Protein AF-A0A838V7R1-F1 (afdb_monomer_lite)

Structure (mmCIF, N/CA/C/O backbone):
data_AF-A0A838V7R1-F1
#
_entry.id   AF-A0A838V7R1-F1
#
loop_
_atom_site.group_PDB
_atom_site.id
_atom_site.type_symbol
_atom_site.label_atom_id
_atom_site.label_alt_id
_atom_site.label_comp_id
_atom_site.label_asym_id
_atom_site.label_entity_id
_atom_site.label_seq_id
_atom_site.pdbx_PDB_ins_code
_atom_site.Cartn_x
_atom_site.Cartn_y
_atom_site.Cartn_z
_atom_site.occupancy
_atom_site.B_iso_or_equiv
_atom_site.auth_seq_id
_atom_site.auth_comp_id
_atom_site.auth_asym_id
_atom_site.auth_atom_id
_atom_site.pdbx_PDB_model_num
ATOM 1 N N . MET A 1 1 ? 43.071 50.401 -16.514 1.00 37.94 1 MET A N 1
ATOM 2 C CA . MET A 1 1 ? 42.461 49.631 -15.406 1.00 37.94 1 MET A CA 1
ATOM 3 C C . MET A 1 1 ? 41.933 48.321 -15.970 1.00 37.94 1 MET A C 1
ATOM 5 O O . MET A 1 1 ? 41.165 48.358 -16.919 1.00 37.94 1 MET A O 1
ATOM 9 N N . ARG A 1 2 ? 42.426 47.182 -15.471 1.00 43.09 2 ARG A N 1
ATOM 10 C CA . ARG A 1 2 ? 41.998 45.830 -15.865 1.00 43.09 2 ARG A CA 1
ATOM 11 C C . ARG A 1 2 ? 40.884 45.395 -14.910 1.00 43.09 2 ARG A C 1
ATOM 13 O O . ARG A 1 2 ? 41.151 45.305 -13.719 1.00 43.09 2 ARG A O 1
ATOM 20 N N . MET A 1 3 ? 39.681 45.120 -15.404 1.00 40.38 3 MET A N 1
ATOM 21 C CA . MET A 1 3 ? 38.689 44.349 -14.649 1.00 40.38 3 MET A CA 1
ATOM 22 C C . MET A 1 3 ? 38.612 42.957 -15.269 1.00 40.38 3 MET A C 1
ATOM 24 O O . MET A 1 3 ? 38.127 42.792 -16.385 1.00 40.38 3 MET A O 1
ATOM 28 N N . LEU A 1 4 ? 39.179 41.976 -14.564 1.00 47.16 4 LEU A N 1
ATOM 29 C CA . LEU A 1 4 ? 39.033 40.562 -14.885 1.00 47.16 4 LEU A CA 1
ATOM 30 C C . LEU A 1 4 ? 37.586 40.147 -14.593 1.00 47.16 4 LEU A C 1
ATOM 32 O O . LEU A 1 4 ? 37.133 40.235 -13.454 1.00 47.16 4 LEU A O 1
ATOM 36 N N . GLY A 1 5 ? 36.874 39.698 -15.626 1.00 43.41 5 GLY A N 1
ATOM 37 C CA . GLY A 1 5 ? 35.555 39.091 -15.497 1.00 43.41 5 GLY A CA 1
ATOM 38 C C . GLY A 1 5 ? 35.664 37.710 -14.857 1.00 43.41 5 GLY A C 1
ATOM 39 O O . GLY A 1 5 ? 36.212 36.786 -15.454 1.00 43.41 5 GLY A O 1
ATOM 40 N N . ALA A 1 6 ? 35.146 37.571 -13.639 1.00 50.00 6 ALA A N 1
ATOM 41 C CA . ALA A 1 6 ? 34.982 36.284 -12.981 1.00 50.00 6 ALA A CA 1
ATOM 42 C C . ALA A 1 6 ? 33.711 35.607 -13.518 1.00 50.00 6 ALA A C 1
ATOM 44 O O . ALA A 1 6 ? 32.603 35.884 -13.064 1.00 50.00 6 ALA A O 1
ATOM 45 N N . ALA A 1 7 ? 33.866 34.734 -14.513 1.00 52.31 7 ALA A N 1
ATOM 46 C CA . ALA A 1 7 ? 32.805 33.825 -14.928 1.00 52.31 7 ALA A CA 1
ATOM 47 C C . ALA A 1 7 ? 32.660 32.721 -13.865 1.00 52.31 7 ALA A C 1
ATOM 49 O O . ALA A 1 7 ? 33.449 31.778 -13.819 1.00 52.3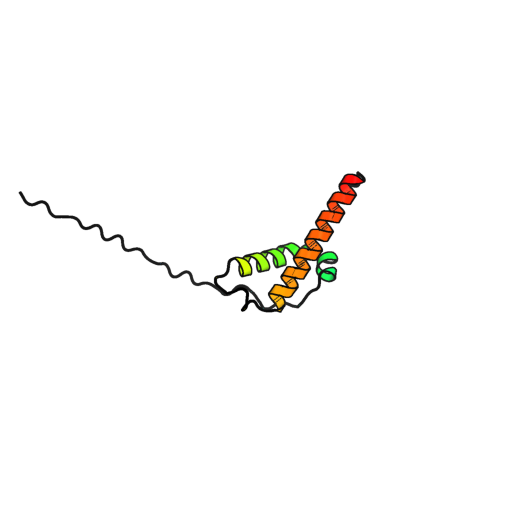1 7 ALA A O 1
ATOM 50 N N . LEU A 1 8 ? 31.671 32.860 -12.979 1.00 55.03 8 LEU A N 1
ATOM 51 C CA . LEU A 1 8 ? 31.267 31.814 -12.038 1.00 55.03 8 LEU A CA 1
ATOM 52 C C . LEU A 1 8 ? 30.585 30.682 -12.816 1.00 55.03 8 LEU A C 1
ATOM 54 O O . LEU A 1 8 ? 29.394 30.737 -13.116 1.00 55.03 8 LEU A O 1
ATOM 58 N N . ALA A 1 9 ? 31.356 29.654 -13.161 1.00 53.16 9 ALA A N 1
ATOM 59 C CA . ALA A 1 9 ? 30.827 28.406 -13.685 1.00 53.16 9 ALA A CA 1
ATOM 60 C C . ALA A 1 9 ? 30.095 27.655 -12.558 1.00 53.16 9 ALA A C 1
ATOM 62 O O . ALA A 1 9 ? 30.712 26.964 -11.748 1.00 53.16 9 ALA A O 1
ATOM 63 N N . PHE A 1 10 ? 28.769 27.796 -12.495 1.00 61.03 10 PHE A N 1
ATOM 64 C CA . PHE A 1 10 ? 27.912 26.921 -11.697 1.00 61.03 10 PHE A CA 1
ATOM 65 C C . PHE A 1 10 ? 27.883 25.534 -12.348 1.00 61.03 10 PHE A C 1
ATOM 67 O O . PHE A 1 10 ? 27.072 25.253 -13.231 1.00 61.03 10 PHE A O 1
ATOM 74 N N . ILE A 1 11 ? 28.798 24.663 -11.925 1.00 62.66 11 ILE A N 1
ATOM 75 C CA . ILE A 1 11 ? 28.776 23.243 -12.277 1.00 62.66 11 ILE A CA 1
ATOM 76 C C . ILE A 1 11 ? 27.566 22.629 -11.567 1.00 62.66 11 ILE A C 1
ATOM 78 O O . ILE A 1 11 ? 27.620 22.284 -10.388 1.00 62.66 11 ILE A O 1
ATOM 82 N N . SER A 1 12 ? 26.449 22.530 -12.286 1.00 61.41 12 SER A N 1
ATOM 83 C CA . SER A 1 12 ? 25.290 21.760 -11.843 1.00 61.41 12 SER A CA 1
ATOM 84 C C . SER A 1 12 ? 25.658 20.282 -11.910 1.00 61.41 12 SER A C 1
ATOM 86 O O . SER A 1 12 ? 25.573 19.650 -12.962 1.00 61.41 12 SER A O 1
ATOM 88 N N . LEU A 1 13 ? 26.117 19.739 -10.784 1.00 56.91 13 LEU A N 1
ATOM 89 C CA . LEU A 1 13 ? 26.220 18.302 -10.573 1.00 56.91 13 LEU A CA 1
ATOM 90 C C . LEU A 1 13 ? 24.801 17.727 -10.638 1.00 56.91 13 LEU A C 1
ATOM 92 O O . LEU A 1 13 ? 24.074 17.732 -9.647 1.00 56.91 13 LEU A O 1
ATOM 96 N N . PHE A 1 14 ? 24.397 17.234 -11.810 1.00 55.41 14 PHE A N 1
ATOM 97 C CA . PHE A 1 14 ? 23.317 16.259 -11.899 1.00 55.41 14 PHE A CA 1
ATOM 98 C C . PHE A 1 14 ? 23.819 14.997 -11.197 1.00 55.41 14 PHE A C 1
ATOM 100 O O . PHE A 1 14 ? 24.459 14.134 -11.796 1.00 55.41 14 PHE A O 1
ATOM 107 N N . THR A 1 15 ? 23.570 14.909 -9.894 1.00 57.41 15 THR A N 1
ATOM 108 C CA . THR A 1 15 ? 23.601 13.642 -9.180 1.00 57.41 15 THR A CA 1
ATOM 109 C C . THR A 1 15 ? 22.534 12.769 -9.827 1.00 57.41 15 THR A C 1
ATOM 111 O O . THR A 1 15 ? 21.336 12.936 -9.600 1.00 57.41 15 THR A O 1
ATOM 114 N N . GLY A 1 16 ? 22.969 11.885 -10.728 1.00 52.34 16 GLY A N 1
ATOM 115 C CA . GLY A 1 16 ? 22.122 10.856 -11.308 1.00 52.34 16 GLY A CA 1
ATOM 116 C C . GLY A 1 16 ? 21.478 10.089 -10.165 1.00 52.34 16 GLY A C 1
ATOM 117 O O . GLY A 1 16 ? 22.148 9.346 -9.453 1.00 52.34 16 GLY A O 1
ATOM 118 N N . SER A 1 17 ? 20.193 10.341 -9.931 1.00 61.09 17 SER A N 1
ATOM 119 C CA . SER A 1 17 ? 19.434 9.622 -8.923 1.00 61.09 17 SER A CA 1
ATOM 120 C C . SER A 1 17 ? 19.339 8.189 -9.422 1.00 61.09 17 SER A C 1
ATOM 122 O O . SER A 1 17 ? 18.652 7.930 -10.410 1.00 61.09 17 SER A O 1
ATOM 124 N N . SER A 1 18 ? 20.062 7.271 -8.789 1.00 53.97 18 SER A N 1
ATOM 125 C CA . SER A 1 18 ? 19.889 5.838 -8.984 1.00 53.97 18 SER A CA 1
ATOM 126 C C . SER A 1 18 ? 18.442 5.500 -8.630 1.00 53.97 18 SER A C 1
ATOM 128 O O . SER A 1 18 ? 18.109 5.328 -7.461 1.00 53.97 18 SER A O 1
ATOM 130 N N . THR A 1 19 ? 17.540 5.495 -9.612 1.00 60.22 19 THR A N 1
ATOM 131 C CA . THR A 1 19 ? 16.145 5.122 -9.386 1.00 60.22 19 THR A CA 1
ATOM 132 C C . THR A 1 19 ? 16.115 3.613 -9.222 1.00 60.22 19 THR A C 1
ATOM 134 O O . THR A 1 19 ? 16.064 2.881 -10.209 1.00 60.22 19 THR A O 1
ATOM 137 N N . SER A 1 20 ? 16.208 3.137 -7.980 1.00 70.38 20 SER A N 1
ATOM 138 C CA . SER A 1 20 ? 15.880 1.751 -7.669 1.00 70.38 20 SER A CA 1
ATOM 139 C C . SER A 1 20 ? 14.450 1.493 -8.134 1.00 70.38 20 SER A C 1
ATOM 141 O O . SER A 1 20 ? 13.542 2.261 -7.807 1.00 70.38 20 SER A O 1
ATOM 143 N N . THR A 1 21 ? 14.250 0.436 -8.917 1.00 81.69 21 THR A N 1
ATOM 144 C CA . THR A 1 21 ? 12.897 0.011 -9.285 1.00 81.69 21 THR A CA 1
ATOM 145 C C . THR A 1 21 ? 12.154 -0.373 -7.999 1.00 81.69 21 THR A C 1
ATOM 147 O O . THR A 1 21 ? 12.738 -1.093 -7.184 1.00 81.69 21 THR A O 1
ATOM 150 N N . PRO A 1 22 ? 10.924 0.122 -7.768 1.00 90.44 22 PRO A N 1
ATOM 151 C CA . PRO A 1 22 ? 10.155 -0.240 -6.580 1.00 90.44 22 PRO A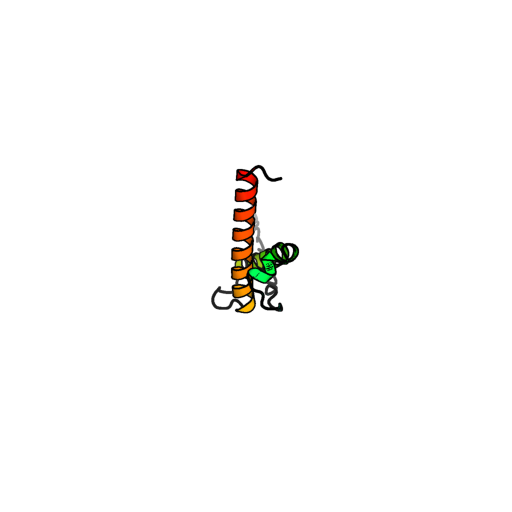 CA 1
ATOM 152 C C . PRO A 1 22 ? 9.904 -1.760 -6.491 1.00 90.44 22 PRO A C 1
ATOM 154 O O . PRO A 1 22 ? 9.961 -2.456 -7.508 1.00 90.44 22 PRO A O 1
ATOM 157 N N . PRO A 1 23 ? 9.631 -2.305 -5.293 1.00 92.75 23 PRO A N 1
ATOM 158 C CA . PRO A 1 23 ? 9.482 -3.745 -5.099 1.00 92.75 23 PRO A CA 1
ATOM 159 C C . PRO A 1 23 ? 8.256 -4.297 -5.841 1.00 92.75 23 PRO A C 1
ATOM 161 O O . PRO A 1 23 ? 7.158 -3.751 -5.739 1.00 92.75 23 PRO A O 1
ATOM 164 N N . ALA A 1 24 ? 8.447 -5.401 -6.567 1.00 94.12 24 ALA A N 1
ATOM 165 C CA . ALA A 1 24 ? 7.393 -6.131 -7.283 1.00 94.12 24 ALA A CA 1
ATOM 166 C C . ALA A 1 24 ? 7.246 -7.592 -6.833 1.00 94.12 24 ALA A C 1
ATOM 168 O O . ALA A 1 24 ? 6.233 -8.216 -7.134 1.00 94.12 24 ALA A O 1
ATOM 169 N N . ASP A 1 25 ? 8.256 -8.138 -6.153 1.00 95.94 25 ASP A N 1
ATOM 170 C CA . ASP A 1 25 ? 8.247 -9.518 -5.676 1.00 95.94 25 ASP A CA 1
ATOM 171 C C . ASP A 1 25 ? 7.387 -9.621 -4.413 1.00 95.94 25 ASP A C 1
ATOM 173 O O . ASP A 1 25 ? 7.793 -9.225 -3.319 1.00 95.94 25 ASP A O 1
ATOM 177 N N . MET A 1 26 ? 6.141 -10.045 -4.602 1.00 95.31 26 MET A N 1
ATOM 178 C CA . MET A 1 26 ? 5.141 -10.179 -3.551 1.00 95.31 26 MET A CA 1
ATOM 179 C C . MET A 1 26 ? 4.053 -11.165 -3.989 1.00 95.31 26 MET A C 1
ATOM 181 O O . MET A 1 26 ? 3.788 -11.300 -5.187 1.00 95.31 26 MET A O 1
ATOM 185 N N . PRO A 1 27 ? 3.372 -11.837 -3.048 1.00 97.19 27 PRO A N 1
ATOM 186 C CA . PRO A 1 27 ? 2.194 -12.622 -3.382 1.00 97.19 27 PRO A CA 1
ATOM 187 C C . PRO A 1 27 ? 1.046 -11.712 -3.834 1.00 97.19 27 PRO A C 1
ATOM 189 O O . PRO A 1 27 ? 0.880 -10.595 -3.342 1.00 97.19 27 PRO A O 1
ATOM 192 N N . LEU A 1 28 ? 0.207 -12.225 -4.732 1.00 97.75 28 LEU A N 1
ATOM 193 C CA . LEU A 1 28 ? -1.075 -11.605 -5.048 1.00 97.75 28 LEU A CA 1
ATOM 194 C C . LEU A 1 28 ? -2.053 -11.825 -3.883 1.00 97.75 28 LEU A C 1
ATOM 196 O O . LEU A 1 28 ? -2.235 -12.957 -3.427 1.00 97.75 28 LEU A O 1
ATOM 200 N N . ARG A 1 29 ? -2.684 -10.750 -3.416 1.00 98.25 29 ARG A N 1
ATOM 201 C CA . ARG A 1 29 ? -3.665 -10.716 -2.328 1.00 98.25 29 ARG A CA 1
ATOM 202 C C . ARG A 1 29 ? -4.924 -9.987 -2.792 1.00 98.25 29 ARG A C 1
ATOM 204 O O . ARG A 1 29 ? -4.861 -9.077 -3.614 1.00 98.25 29 ARG A O 1
ATOM 211 N N . ASP A 1 30 ? -6.069 -10.395 -2.262 1.00 98.44 30 ASP A N 1
ATOM 212 C CA . ASP A 1 30 ? -7.354 -9.746 -2.508 1.00 98.44 30 ASP A CA 1
ATOM 213 C C . ASP A 1 30 ? -7.743 -8.814 -1.349 1.00 98.44 30 ASP A C 1
ATOM 215 O O . ASP A 1 30 ? -7.060 -8.735 -0.324 1.00 98.44 30 ASP A O 1
ATOM 219 N N . ALA A 1 31 ? -8.843 -8.074 -1.514 1.00 98.19 31 ALA A N 1
ATOM 220 C CA . ALA A 1 31 ? -9.323 -7.158 -0.482 1.00 98.19 31 ALA A CA 1
ATOM 221 C C . ALA A 1 31 ? -9.643 -7.899 0.828 1.00 98.19 31 ALA A C 1
ATOM 223 O O . ALA A 1 31 ? -9.261 -7.439 1.902 1.00 98.19 31 ALA A O 1
ATOM 224 N N . LYS A 1 32 ? -10.238 -9.100 0.743 1.00 98.12 32 LYS A N 1
ATOM 225 C CA . LYS A 1 32 ? -10.578 -9.932 1.910 1.00 98.12 32 LYS A CA 1
ATOM 226 C C . LYS A 1 32 ? -9.356 -10.289 2.747 1.00 98.12 32 LYS A C 1
ATOM 228 O O . LYS A 1 32 ? -9.433 -10.278 3.975 1.00 98.12 32 LYS A O 1
ATOM 233 N N . TYR A 1 33 ? -8.228 -10.589 2.106 1.00 98.50 33 TYR A N 1
ATOM 234 C CA . TYR A 1 33 ? -6.975 -10.825 2.807 1.00 98.50 33 TYR A CA 1
ATOM 235 C C . TYR A 1 33 ? -6.547 -9.597 3.614 1.00 98.50 33 TYR A C 1
ATOM 237 O O . TYR A 1 33 ? -6.221 -9.734 4.790 1.00 98.50 33 TYR A O 1
ATOM 245 N N . TYR A 1 34 ? -6.572 -8.401 3.023 1.00 98.50 34 TYR A N 1
ATOM 246 C CA . TYR A 1 34 ? -6.177 -7.173 3.721 1.00 98.50 34 TYR A CA 1
ATOM 247 C C . TYR A 1 34 ? -7.165 -6.767 4.821 1.00 98.50 34 TYR A C 1
ATOM 249 O O . TYR A 1 34 ? -6.739 -6.285 5.867 1.00 98.50 34 TYR A O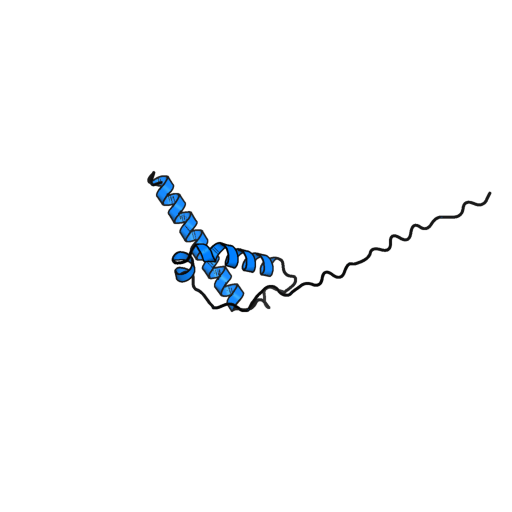 1
ATOM 257 N N . GLU A 1 35 ? -8.462 -7.021 4.637 1.00 98.00 35 GLU A N 1
ATOM 258 C CA . GLU A 1 35 ? -9.477 -6.841 5.683 1.00 98.00 35 GLU A CA 1
ATOM 259 C C . GLU A 1 35 ? -9.229 -7.756 6.889 1.00 98.00 35 GLU A C 1
ATOM 261 O O . GLU A 1 35 ? -9.360 -7.323 8.035 1.00 98.00 35 GLU A O 1
ATOM 266 N N . ALA A 1 36 ? -8.843 -9.012 6.641 1.00 98.19 36 ALA A N 1
ATOM 267 C CA . ALA A 1 36 ? -8.490 -9.966 7.690 1.00 98.19 36 ALA A CA 1
ATOM 268 C C . ALA A 1 36 ? -7.115 -9.680 8.325 1.00 98.19 36 ALA A C 1
ATOM 270 O O . ALA A 1 36 ? -6.880 -10.061 9.471 1.00 98.19 36 ALA A O 1
ATOM 271 N N . ASN A 1 37 ? -6.220 -8.998 7.602 1.00 98.31 37 ASN A N 1
ATOM 272 C CA . ASN A 1 37 ? -4.844 -8.707 8.011 1.00 98.31 37 ASN A CA 1
ATOM 273 C C . ASN A 1 37 ? -4.549 -7.194 7.937 1.00 98.31 37 ASN A C 1
ATOM 275 O O . ASN A 1 37 ? -3.694 -6.765 7.156 1.00 98.31 37 ASN A O 1
ATOM 279 N N . PRO A 1 38 ? -5.201 -6.353 8.764 1.00 96.75 38 PRO A N 1
ATOM 280 C CA . PRO A 1 38 ? -5.083 -4.895 8.667 1.00 96.75 38 PRO A CA 1
ATOM 281 C C . PRO A 1 38 ? -3.654 -4.381 8.900 1.00 96.75 38 PRO A C 1
ATOM 283 O O . PRO A 1 38 ? -3.289 -3.318 8.401 1.00 96.75 38 PRO A O 1
ATOM 286 N N . ALA A 1 39 ? -2.816 -5.142 9.613 1.00 98.00 39 ALA A N 1
ATOM 287 C CA . ALA A 1 39 ? -1.402 -4.823 9.811 1.00 98.00 39 ALA A CA 1
ATOM 288 C C . ALA A 1 39 ? -0.579 -4.857 8.506 1.00 98.00 39 ALA A C 1
ATOM 290 O O . ALA A 1 39 ? 0.458 -4.201 8.423 1.00 98.00 39 ALA A O 1
ATOM 291 N N . GLU A 1 40 ? -1.042 -5.574 7.477 1.00 97.81 40 GLU A N 1
ATOM 292 C CA . GLU A 1 40 ? -0.389 -5.635 6.163 1.00 97.81 40 GLU A CA 1
ATOM 293 C C . GLU A 1 40 ? -0.844 -4.525 5.204 1.00 97.81 40 GLU A C 1
ATOM 295 O O . GLU A 1 40 ? -0.238 -4.329 4.148 1.00 97.81 40 GLU A O 1
ATOM 300 N N . MET A 1 41 ? -1.865 -3.740 5.565 1.00 98.12 41 MET A N 1
ATOM 301 C CA . MET A 1 41 ? -2.323 -2.630 4.727 1.00 98.12 41 MET A CA 1
ATOM 302 C C . MET A 1 41 ? -1.292 -1.486 4.622 1.00 98.12 41 MET A C 1
ATOM 304 O O . MET A 1 41 ? -0.987 -1.095 3.494 1.00 98.12 41 MET A O 1
ATOM 308 N N . PRO A 1 42 ? -0.701 -0.946 5.714 1.00 98.25 42 PRO A N 1
ATOM 309 C CA . PRO A 1 42 ? 0.295 0.129 5.615 1.00 98.25 42 PRO A CA 1
ATOM 310 C C . PRO A 1 42 ? 1.546 -0.193 4.773 1.00 98.25 42 PRO A C 1
ATOM 312 O O . PRO A 1 42 ? 1.943 0.655 3.963 1.00 98.25 42 PRO A O 1
ATOM 315 N N . PRO A 1 43 ? 2.190 -1.376 4.895 1.00 97.56 43 PRO A N 1
ATOM 316 C CA . PRO A 1 43 ? 3.331 -1.693 4.040 1.00 97.56 43 PRO A CA 1
ATOM 317 C C . PRO A 1 43 ? 2.915 -1.809 2.570 1.00 97.56 43 PRO A C 1
ATOM 319 O O . PRO A 1 43 ? 3.622 -1.293 1.705 1.00 97.56 43 PRO A O 1
ATOM 322 N N . MET A 1 44 ? 1.742 -2.382 2.269 1.00 98.19 44 MET A N 1
ATOM 323 C CA . MET A 1 44 ? 1.259 -2.441 0.888 1.00 98.19 44 MET A CA 1
ATOM 324 C C . MET A 1 44 ? 0.941 -1.045 0.328 1.00 98.19 44 MET A C 1
ATOM 326 O O . MET A 1 44 ? 1.352 -0.727 -0.785 1.00 98.19 44 MET A O 1
ATOM 330 N N . GLN A 1 45 ? 0.302 -0.164 1.105 1.00 98.12 45 GLN A N 1
ATOM 331 C CA . GLN A 1 45 ? 0.084 1.238 0.714 1.00 98.12 45 GLN A CA 1
ATOM 332 C C . GLN A 1 45 ? 1.406 1.960 0.411 1.00 98.12 45 GLN A C 1
ATOM 334 O O . GLN A 1 45 ? 1.493 2.713 -0.558 1.00 98.12 45 GLN A O 1
ATOM 339 N N . THR A 1 46 ? 2.455 1.689 1.193 1.00 97.62 46 THR A N 1
ATOM 340 C CA . THR A 1 46 ? 3.791 2.259 0.963 1.00 97.62 46 THR A CA 1
ATOM 341 C C . THR A 1 46 ? 4.357 1.825 -0.389 1.00 97.62 46 THR A C 1
ATOM 343 O O . THR A 1 46 ? 4.860 2.657 -1.141 1.00 97.62 46 THR A O 1
ATOM 346 N N . ILE A 1 47 ? 4.232 0.543 -0.735 1.00 97.06 47 ILE A N 1
ATOM 347 C CA . ILE A 1 47 ? 4.647 0.023 -2.044 1.00 97.06 47 ILE A CA 1
ATOM 348 C C . ILE A 1 47 ? 3.850 0.699 -3.171 1.00 97.06 47 ILE A C 1
ATOM 350 O O . ILE A 1 47 ? 4.434 1.114 -4.172 1.00 97.06 47 ILE A O 1
ATOM 354 N N . CYS A 1 48 ? 2.538 0.874 -3.002 1.00 97.50 48 CYS A N 1
ATOM 355 C CA . CYS A 1 48 ? 1.696 1.557 -3.986 1.00 97.50 48 CYS A CA 1
ATOM 356 C C . CYS A 1 48 ? 2.143 3.000 -4.250 1.00 97.50 48 CYS A C 1
ATOM 358 O O . CYS A 1 48 ? 2.242 3.410 -5.409 1.00 97.50 48 CYS A O 1
ATOM 360 N N . GLU A 1 49 ? 2.473 3.759 -3.202 1.00 97.31 49 GLU A N 1
ATOM 361 C CA . GLU A 1 49 ? 2.983 5.125 -3.356 1.00 97.31 49 GLU A CA 1
ATOM 362 C C . GLU A 1 49 ? 4.391 5.156 -3.972 1.00 97.31 49 GLU A C 1
ATOM 364 O O . GLU A 1 49 ? 4.671 6.023 -4.797 1.00 97.31 49 GLU A O 1
ATOM 369 N N . GLN A 1 50 ? 5.259 4.184 -3.669 1.00 96.19 50 GLN A N 1
ATOM 370 C CA . GLN A 1 50 ? 6.571 4.069 -4.323 1.00 96.19 50 GLN A CA 1
ATOM 371 C C . GLN A 1 50 ? 6.445 3.828 -5.832 1.00 96.19 50 GLN A C 1
ATOM 373 O O . GLN A 1 50 ? 7.154 4.460 -6.616 1.00 96.19 50 GLN A O 1
ATOM 378 N N . TRP A 1 51 ? 5.531 2.951 -6.255 1.00 95.69 51 TRP A N 1
ATOM 379 C CA . TRP A 1 51 ? 5.255 2.721 -7.675 1.00 95.69 51 TRP A CA 1
ATOM 380 C C . TRP A 1 51 ? 4.686 3.960 -8.352 1.00 95.69 51 TRP A C 1
ATOM 382 O O . TRP A 1 51 ? 5.186 4.367 -9.400 1.00 95.69 51 TRP A O 1
ATOM 392 N N . LYS A 1 52 ? 3.710 4.616 -7.724 1.00 95.12 52 LYS A N 1
ATOM 393 C CA . LYS A 1 52 ? 3.107 5.858 -8.223 1.00 95.12 52 LYS A CA 1
ATOM 394 C C . LYS A 1 52 ? 4.106 7.015 -8.333 1.00 95.12 52 LYS A C 1
ATOM 396 O O . LYS A 1 52 ? 3.996 7.814 -9.256 1.00 95.12 52 LYS A O 1
ATOM 401 N N . ALA A 1 53 ? 5.076 7.098 -7.424 1.00 95.12 53 ALA A N 1
ATOM 402 C CA . ALA A 1 53 ? 6.152 8.089 -7.458 1.00 95.12 53 ALA A CA 1
ATOM 403 C C . ALA A 1 53 ? 7.302 7.715 -8.412 1.00 95.12 53 ALA A C 1
ATOM 405 O O . ALA A 1 53 ? 8.207 8.523 -8.642 1.00 95.12 53 ALA A O 1
ATOM 406 N N . SER A 1 54 ? 7.307 6.494 -8.952 1.00 93.81 54 SER A N 1
ATOM 407 C CA . SER A 1 54 ? 8.358 6.035 -9.854 1.00 93.81 54 SER A CA 1
ATOM 408 C C . SER A 1 54 ? 8.268 6.708 -11.227 1.00 93.81 54 SER A C 1
ATOM 410 O O . SER A 1 54 ? 7.223 7.194 -11.650 1.00 93.81 54 SER A O 1
ATOM 412 N N . LYS A 1 55 ? 9.383 6.696 -11.965 1.00 92.94 55 LYS A N 1
ATOM 413 C CA . LYS A 1 55 ? 9.425 7.141 -13.370 1.00 92.94 55 LYS A CA 1
ATOM 414 C C . LYS A 1 55 ? 8.929 6.070 -14.351 1.00 92.94 55 LYS A C 1
ATOM 416 O O . LYS A 1 55 ? 8.990 6.283 -15.560 1.00 92.94 55 LYS A O 1
ATOM 421 N N . VAL A 1 56 ? 8.500 4.908 -13.853 1.00 90.44 56 VAL A N 1
ATOM 422 C CA . VAL A 1 56 ? 7.979 3.827 -14.693 1.00 90.44 56 VAL A CA 1
ATOM 423 C C . VAL A 1 56 ? 6.608 4.264 -15.223 1.00 90.44 56 VAL A C 1
ATOM 425 O O . VAL A 1 56 ? 5.796 4.770 -14.450 1.00 90.44 56 VAL A O 1
ATOM 428 N N . PRO A 1 57 ? 6.312 4.112 -16.524 1.00 92.31 57 PRO A N 1
ATOM 429 C CA . PRO A 1 57 ? 4.974 4.397 -17.025 1.00 92.31 57 PRO A CA 1
ATOM 430 C C . PRO A 1 57 ? 3.963 3.423 -16.409 1.00 92.31 57 PRO A C 1
ATOM 432 O O . PRO A 1 57 ? 4.247 2.236 -16.267 1.00 92.31 57 PRO A O 1
ATOM 435 N N . VAL A 1 58 ? 2.757 3.905 -16.100 1.00 90.06 58 VAL A N 1
ATOM 436 C CA . VAL A 1 58 ? 1.695 3.098 -15.462 1.00 90.06 58 VAL A CA 1
ATOM 437 C C . VAL A 1 58 ? 1.332 1.834 -16.249 1.00 90.06 58 VAL A C 1
ATOM 439 O O . VAL A 1 58 ? 0.971 0.821 -15.662 1.00 90.06 58 VAL A O 1
ATOM 442 N N . THR A 1 59 ? 1.492 1.851 -17.574 1.00 93.19 59 THR A N 1
ATOM 443 C CA . THR A 1 59 ? 1.268 0.691 -18.453 1.00 93.19 59 THR A CA 1
ATOM 444 C C . THR A 1 59 ? 2.322 -0.407 -18.302 1.00 93.19 59 THR A C 1
ATOM 446 O O . THR A 1 59 ? 2.111 -1.513 -18.786 1.00 93.19 59 THR A O 1
ATOM 449 N N . ALA A 1 60 ? 3.455 -0.109 -17.662 1.00 94.56 60 ALA A N 1
ATOM 450 C CA . ALA A 1 60 ? 4.531 -1.052 -17.372 1.00 94.56 60 ALA A CA 1
ATOM 451 C C . ALA A 1 60 ? 4.575 -1.460 -15.889 1.00 94.56 60 ALA A C 1
ATOM 453 O O . ALA A 1 60 ? 5.525 -2.120 -15.465 1.00 94.56 60 ALA A O 1
ATOM 454 N N . PHE A 1 61 ? 3.578 -1.073 -15.085 1.00 95.25 61 PHE A N 1
ATOM 455 C CA . PHE A 1 61 ? 3.500 -1.538 -13.704 1.00 95.25 61 PHE A CA 1
ATOM 456 C C . PHE A 1 61 ? 3.249 -3.051 -13.681 1.00 95.25 61 PHE A C 1
ATOM 458 O O . PHE A 1 61 ? 2.395 -3.541 -14.425 1.00 95.25 61 PHE A O 1
ATOM 465 N N . PRO A 1 62 ? 3.946 -3.807 -12.817 1.00 97.19 62 PRO A N 1
ATOM 466 C CA . PRO A 1 62 ? 3.664 -5.222 -12.634 1.00 97.19 62 PRO A CA 1
ATOM 467 C C . PRO A 1 62 ? 2.201 -5.439 -12.233 1.00 97.19 6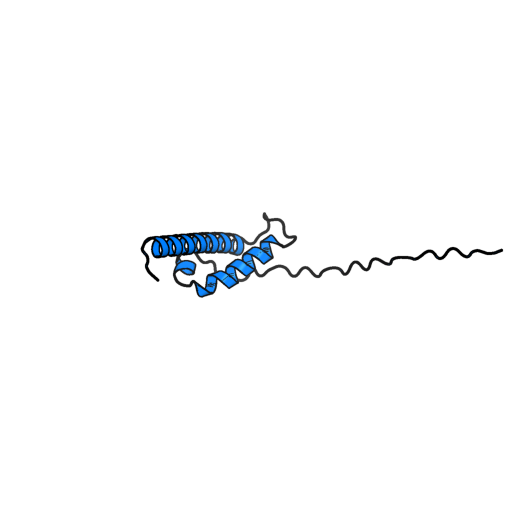2 PRO A C 1
ATOM 469 O O . PRO A 1 62 ? 1.684 -4.767 -11.339 1.00 97.19 62 PRO A O 1
ATOM 472 N N . SER A 1 63 ? 1.531 -6.412 -12.852 1.00 97.31 63 SER A N 1
ATOM 473 C CA . SER A 1 63 ? 0.113 -6.697 -12.586 1.00 97.31 63 SER A CA 1
ATOM 474 C C . SER A 1 63 ? -0.159 -7.042 -11.121 1.00 97.31 63 SER A C 1
ATOM 476 O O . SER A 1 63 ? -1.196 -6.653 -10.583 1.00 97.31 63 SER A O 1
ATOM 478 N N . VAL A 1 64 ? 0.784 -7.720 -10.458 1.00 97.75 64 VAL A N 1
ATOM 479 C CA . VAL A 1 64 ? 0.705 -8.050 -9.029 1.00 97.75 64 VAL A CA 1
ATOM 480 C C . VAL A 1 64 ? 0.669 -6.797 -8.153 1.00 97.75 64 VAL A C 1
ATOM 482 O O . VAL A 1 64 ? -0.129 -6.725 -7.223 1.00 97.75 64 VAL A O 1
ATOM 485 N N . VAL A 1 65 ? 1.444 -5.767 -8.506 1.00 97.69 65 VAL A N 1
ATOM 486 C CA . VAL A 1 65 ? 1.450 -4.476 -7.808 1.00 97.69 65 VAL A CA 1
ATOM 487 C C . VAL A 1 65 ? 0.112 -3.781 -8.011 1.00 97.69 65 VAL A C 1
ATOM 489 O O . VAL A 1 65 ? -0.526 -3.400 -7.037 1.00 97.69 65 VAL A O 1
ATOM 492 N N . VAL A 1 66 ? -0.344 -3.650 -9.262 1.00 98.06 66 VAL A N 1
ATOM 493 C CA . VAL A 1 66 ? -1.619 -2.981 -9.579 1.00 98.06 66 VAL A CA 1
ATOM 494 C C . VAL A 1 66 ? -2.781 -3.651 -8.847 1.00 98.06 66 VAL A C 1
ATOM 496 O O . VAL A 1 66 ? -3.604 -2.971 -8.235 1.00 98.06 66 VAL A O 1
ATOM 499 N N . SER A 1 67 ? -2.818 -4.983 -8.861 1.00 98.38 67 SER A N 1
ATOM 500 C CA . SER A 1 67 ? -3.887 -5.761 -8.235 1.00 98.38 67 SER A CA 1
ATOM 501 C C . SER A 1 67 ? -3.865 -5.638 -6.710 1.00 98.38 67 SER A C 1
ATOM 503 O O . SER A 1 67 ? -4.904 -5.368 -6.112 1.00 98.38 67 SER A O 1
ATOM 505 N N . ASN A 1 68 ? -2.689 -5.738 -6.080 1.00 98.50 68 ASN A N 1
ATOM 506 C CA . ASN A 1 68 ? -2.555 -5.538 -4.635 1.00 98.50 68 ASN A CA 1
ATOM 507 C C . ASN A 1 68 ? -2.891 -4.099 -4.219 1.00 98.50 68 ASN A C 1
ATOM 509 O O . ASN A 1 68 ? -3.511 -3.887 -3.179 1.00 98.50 68 ASN A O 1
ATOM 513 N N . CYS A 1 69 ? -2.543 -3.103 -5.038 1.00 98.25 69 CYS A N 1
ATOM 514 C CA . CYS A 1 69 ? -2.890 -1.707 -4.780 1.00 98.25 69 CYS A CA 1
ATOM 515 C C . CYS A 1 69 ? -4.391 -1.438 -4.881 1.00 98.25 69 CYS A C 1
ATOM 517 O O . CYS A 1 69 ? -4.938 -0.685 -4.076 1.00 98.25 69 CYS A O 1
ATOM 519 N N . HIS A 1 70 ? -5.074 -2.081 -5.826 1.00 98.56 70 HIS A N 1
ATOM 520 C CA . HIS A 1 70 ? -6.530 -2.040 -5.891 1.00 98.56 70 HIS A CA 1
ATOM 521 C C . HIS A 1 70 ? -7.162 -2.707 -4.658 1.00 98.56 70 HIS A C 1
ATOM 523 O O . HIS A 1 70 ? -8.020 -2.117 -4.005 1.00 98.56 70 HIS A O 1
ATOM 529 N N . ALA A 1 71 ? -6.680 -3.896 -4.291 1.00 98.69 71 ALA A N 1
ATOM 530 C CA . ALA A 1 71 ? -7.171 -4.651 -3.143 1.00 98.69 71 ALA A CA 1
ATOM 531 C C . ALA A 1 71 ? -6.986 -3.907 -1.808 1.00 98.69 71 ALA A C 1
ATOM 533 O O . ALA A 1 71 ? -7.918 -3.833 -1.006 1.00 98.69 71 ALA A O 1
ATOM 534 N N . VAL A 1 72 ? -5.810 -3.315 -1.566 1.00 98.56 72 VAL A N 1
ATOM 535 C CA . VAL A 1 72 ? -5.560 -2.561 -0.329 1.00 98.56 72 VAL A CA 1
ATOM 536 C C . VAL A 1 72 ? -6.380 -1.271 -0.281 1.00 98.56 72 VAL A C 1
ATOM 538 O O . VAL A 1 72 ? -6.807 -0.870 0.801 1.00 98.56 72 VAL A O 1
ATOM 541 N N . LEU A 1 73 ? -6.639 -0.627 -1.426 1.00 98.44 73 LEU A N 1
ATOM 542 C CA . LEU A 1 73 ? -7.514 0.544 -1.495 1.00 98.44 73 LEU A CA 1
ATOM 543 C C . LEU A 1 73 ? -8.944 0.174 -1.092 1.00 98.44 73 LEU A C 1
ATOM 545 O O . LEU A 1 73 ? -9.520 0.835 -0.232 1.00 98.44 73 LEU A O 1
ATOM 549 N N . GLU A 1 74 ? -9.487 -0.904 -1.656 1.00 98.50 74 GLU A N 1
ATOM 550 C CA . GLU A 1 74 ? -10.823 -1.405 -1.323 1.00 98.50 74 GLU A CA 1
ATOM 551 C C . GLU A 1 74 ? -10.953 -1.728 0.174 1.00 98.50 74 GLU A C 1
ATOM 553 O O . GLU A 1 74 ? -11.843 -1.198 0.845 1.00 98.50 74 GLU A O 1
ATOM 558 N N . ALA A 1 75 ? -10.005 -2.492 0.726 1.00 98.50 75 ALA A N 1
ATOM 559 C CA . ALA A 1 75 ? -9.973 -2.821 2.152 1.00 98.50 75 ALA A CA 1
ATOM 560 C C . ALA A 1 75 ? -9.850 -1.567 3.041 1.00 98.50 75 ALA A C 1
ATOM 562 O O . ALA A 1 75 ? -10.498 -1.461 4.085 1.00 98.50 75 ALA A O 1
ATOM 563 N N . SER A 1 76 ? -9.060 -0.575 2.614 1.00 97.94 76 SER A N 1
ATOM 564 C CA . SER A 1 76 ? -8.907 0.698 3.333 1.00 97.94 76 SER A CA 1
ATOM 565 C C . SER A 1 76 ? -10.210 1.492 3.368 1.00 97.94 76 SER A C 1
ATOM 567 O O . SER A 1 76 ? -10.573 2.041 4.409 1.00 97.94 76 SER A O 1
ATOM 569 N N . GLU A 1 77 ? -10.930 1.557 2.250 1.00 98.06 77 GLU A N 1
ATOM 570 C CA . GLU A 1 77 ? -12.227 2.231 2.178 1.00 98.06 77 GLU A CA 1
ATOM 571 C C . GLU A 1 77 ? -13.286 1.509 3.012 1.00 98.06 77 GLU A C 1
ATOM 573 O O . GLU A 1 77 ? -14.071 2.153 3.714 1.00 98.06 77 GLU A O 1
ATOM 578 N N . PHE A 1 78 ? -13.275 0.177 3.012 1.00 97.50 78 PHE A N 1
ATOM 579 C CA . PHE A 1 78 ? -14.137 -0.610 3.883 1.00 97.50 78 PHE A CA 1
ATOM 580 C C . PHE A 1 78 ? -13.857 -0.338 5.367 1.00 97.50 78 PHE A C 1
ATOM 582 O O . PHE A 1 78 ? -14.787 -0.040 6.123 1.00 97.50 78 PHE A O 1
ATOM 589 N N . ALA A 1 79 ? -12.587 -0.339 5.781 1.00 96.69 79 ALA A N 1
ATOM 590 C CA . ALA A 1 79 ? -12.190 -0.032 7.153 1.00 96.69 79 ALA A CA 1
ATOM 591 C C . ALA A 1 79 ? -12.625 1.382 7.581 1.00 96.69 79 ALA A C 1
ATOM 593 O O . ALA A 1 79 ? -13.191 1.555 8.664 1.00 96.69 79 ALA A O 1
ATOM 594 N N . LYS A 1 80 ? -12.445 2.389 6.713 1.00 97.00 80 LYS A N 1
ATOM 595 C CA . LYS A 1 80 ? -12.915 3.765 6.959 1.00 97.00 80 LYS A CA 1
ATOM 596 C C . LYS A 1 80 ? -14.431 3.824 7.138 1.00 97.00 80 LYS A C 1
ATOM 598 O O . LYS A 1 80 ? -14.912 4.462 8.074 1.00 97.00 80 LYS A O 1
ATOM 603 N N . ARG A 1 81 ? -15.193 3.141 6.275 1.00 97.44 81 ARG A N 1
ATOM 604 C CA . ARG A 1 81 ? -16.661 3.075 6.377 1.00 97.44 81 ARG A CA 1
ATOM 605 C C . ARG A 1 81 ? -17.103 2.413 7.676 1.00 97.44 81 ARG A C 1
ATOM 607 O O . ARG A 1 81 ? -18.002 2.928 8.335 1.00 97.44 81 ARG A O 1
ATOM 614 N N . GLN A 1 82 ? -16.462 1.317 8.081 1.00 95.44 82 GLN A N 1
ATOM 615 C CA . GLN A 1 82 ? -16.757 0.682 9.364 1.00 95.44 82 GLN A CA 1
ATOM 616 C C . GLN A 1 82 ? -16.473 1.607 10.547 1.00 95.44 82 GLN A C 1
ATOM 618 O O . GLN A 1 82 ? -17.307 1.717 11.442 1.00 95.44 82 GLN A O 1
ATOM 623 N N . ALA A 1 83 ? -15.323 2.284 10.547 1.00 95.12 83 ALA A N 1
ATOM 624 C CA . ALA A 1 83 ? -14.967 3.224 11.603 1.00 95.12 83 ALA A CA 1
ATOM 625 C C . ALA A 1 83 ? -15.992 4.364 11.705 1.00 95.12 83 ALA A C 1
ATOM 627 O O . ALA A 1 83 ? -16.444 4.685 12.803 1.00 95.12 83 ALA A O 1
ATOM 628 N N . ALA A 1 84 ? -16.426 4.912 10.566 1.00 96.31 84 ALA A N 1
ATOM 629 C CA . ALA A 1 84 ? -17.480 5.919 10.527 1.00 96.31 84 ALA A CA 1
ATOM 630 C C . ALA A 1 84 ? -18.794 5.383 11.118 1.00 96.31 84 ALA A C 1
ATOM 632 O O . ALA A 1 84 ? -19.379 6.027 11.983 1.00 96.31 84 ALA A O 1
ATOM 633 N N . LEU A 1 85 ? -19.239 4.187 10.717 1.00 96.38 85 LEU A N 1
ATOM 634 C CA . LEU A 1 85 ? -20.470 3.576 11.233 1.00 96.38 85 LEU A CA 1
ATOM 635 C C . LEU A 1 85 ? -20.424 3.321 12.746 1.00 96.38 85 LEU A C 1
ATOM 637 O O . LEU A 1 85 ? -21.411 3.586 13.431 1.00 96.38 85 LEU A O 1
ATOM 641 N N . ARG A 1 86 ? -19.290 2.850 13.276 1.00 95.94 86 ARG A N 1
ATOM 642 C CA . ARG A 1 86 ? -19.098 2.666 14.725 1.00 95.94 86 ARG A CA 1
ATOM 643 C C . ARG A 1 86 ? -19.160 4.000 15.463 1.00 95.94 86 ARG A C 1
ATOM 645 O O . ARG A 1 86 ? -19.878 4.111 16.454 1.00 95.94 86 ARG A O 1
ATOM 652 N N . ALA A 1 87 ? -18.518 5.036 14.918 1.00 95.06 87 ALA A N 1
ATOM 653 C CA . ALA A 1 87 ? -18.593 6.389 15.460 1.00 95.06 87 ALA A CA 1
ATOM 654 C C . ALA A 1 87 ? -20.035 6.934 15.466 1.00 95.06 87 ALA A C 1
ATOM 656 O O . ALA A 1 87 ? -20.467 7.480 16.479 1.00 95.06 87 ALA A O 1
ATOM 657 N N . TYR A 1 88 ? -20.809 6.723 14.392 1.00 94.44 88 TYR A N 1
ATOM 658 C CA . TYR A 1 88 ? -22.236 7.078 14.347 1.00 94.44 88 TYR A CA 1
ATOM 659 C C . TYR A 1 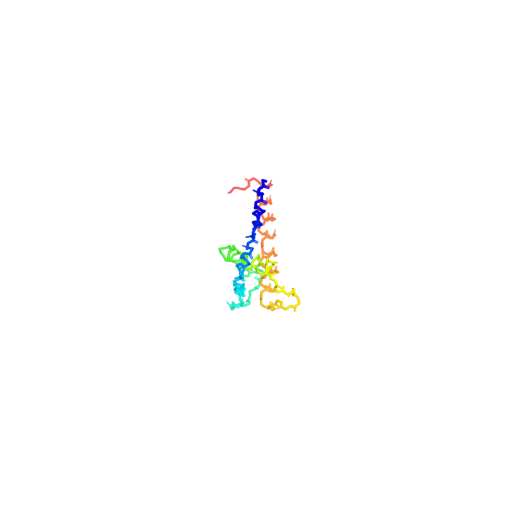88 ? -23.07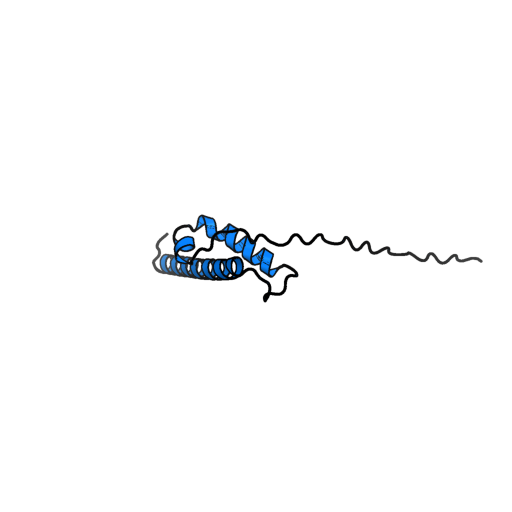0 6.320 15.385 1.00 94.44 88 TYR A C 1
ATOM 661 O O . TYR A 1 88 ? -24.026 6.876 15.922 1.00 94.44 88 TYR A O 1
ATOM 669 N N . ARG A 1 89 ? -22.719 5.063 15.682 1.00 95.81 89 ARG A N 1
ATOM 670 C CA . ARG A 1 89 ? -23.407 4.251 16.695 1.00 95.81 89 ARG A CA 1
ATOM 671 C C . ARG A 1 89 ? -22.946 4.548 18.131 1.00 95.81 89 ARG A C 1
ATOM 673 O O . ARG A 1 89 ? -23.535 4.032 19.073 1.00 95.81 89 ARG A O 1
ATOM 680 N N . GLY A 1 90 ? -21.915 5.374 18.317 1.00 93.19 90 GLY A N 1
ATOM 681 C CA . GLY A 1 90 ? -21.322 5.627 19.632 1.00 93.19 90 GLY A CA 1
ATOM 682 C C . GLY A 1 90 ? -20.534 4.437 20.193 1.00 93.19 90 GLY A C 1
ATOM 683 O O . GLY A 1 90 ? -20.262 4.398 21.391 1.00 93.19 90 GLY A O 1
ATOM 684 N N . GLU A 1 91 ? -20.163 3.475 19.345 1.00 80.81 91 GLU A N 1
ATOM 685 C CA . GLU A 1 91 ? -19.285 2.361 19.707 1.00 80.81 91 GLU A CA 1
ATOM 686 C C . GLU A 1 91 ? -17.829 2.850 19.671 1.00 80.81 91 GLU A C 1
ATOM 688 O O . GLU A 1 91 ? -17.382 3.401 18.661 1.00 80.81 91 GLU A O 1
ATOM 693 N N . LYS A 1 92 ? -17.104 2.679 20.782 1.00 68.94 92 LYS A N 1
ATOM 694 C CA . LYS A 1 92 ? -15.666 2.960 20.896 1.00 68.94 92 LYS A CA 1
ATOM 695 C C . LYS A 1 92 ? -14.875 1.665 20.942 1.00 68.94 92 LYS A C 1
ATOM 697 O O . LYS A 1 92 ? -15.309 0.761 21.687 1.00 68.94 92 LYS A O 1
#

Radius of gyration: 23.29 Å; chains: 1; bounding box: 66×62×39 Å

Secondary structure (DSSP, 8-state):
-------------------PPPP-------HHHHHH-GGGHHHHHHHHHHHHTSSS-GGGS-HHHHHHHHHHHHHHHHHHHHHHHHHHHT--

Sequence (92 aa):
MRMLGAALAFISLFTGSSTSTPPADMPLRDAKYYEANPAEMPPMQTICEQWKASKVPVTAFPSVVVSNCHAVLEASEFAKRQAALRAYRGEK

Foldseek 3Di:
DDDDDDPPPPPPPPPPPPLDDQDDPDDQDALVVCLVVVVVLVVLVVSLVSNVPGPDPPVPDDPSNVRSNVSSVVNVVVVVVVVVVCVVVVHD

pLDDT: mean 86.61, std 18.17, range [37.94, 98.69]